Protein AF-A0A378XIK6-F1 (afdb_monomer_lite)

InterPro domains:
  IPR000792 Transcription regulator LuxR, C-terminal [PF00196] (82-136)
  IPR000792 Transcription regulator LuxR, C-terminal [PR00038] (83-97)
  IPR000792 Transcription regulator LuxR, C-terminal [PR00038] (97-113)
  IPR000792 Transcription regulator LuxR, C-terminal [PR00038] (113-125)
  IPR000792 Transcription regulator LuxR, C-terminal [PS00622] (97-124)
  IPR000792 Transcription regulator LuxR, C-terminal [PS50043] (76-141)
  IPR000792 Transcription regulator LuxR, C-terminal [SM00421] (80-137)
  IPR000792 Transcription regulator LuxR, C-terminal [cd06170] (83-136)
  IPR001789 Signal transduction response regulator, receiver domain [PF00072] (1-56)
  IPR001789 Signal transduction response regulator, receiver domain [PS50110] (1-60)
  IPR011006 CheY-like superfamily [SSF52172] (1-92)
  IPR016032 Signal transduction response regulator, C-terminal effector [SSF46894] (70-140)
  IPR036388 Winged helix-like DNA-binding domain superfamily [G3DSA:1.10.10.10] (71-141)

Structure (mmCIF, N/CA/C/O backbone):
data_AF-A0A378XIK6-F1
#
_entry.id   AF-A0A378XIK6-F1
#
loop_
_atom_site.group_PDB
_atom_site.id
_atom_site.type_symbol
_atom_site.label_atom_id
_atom_site.label_alt_id
_atom_site.label_comp_id
_atom_site.label_asym_id
_atom_site.label_entity_id
_atom_site.label_seq_id
_atom_site.pdbx_PDB_ins_code
_atom_site.Cartn_x
_atom_site.Cartn_y
_atom_site.Cartn_z
_atom_site.occupancy
_atom_site.B_iso_or_equiv
_atom_site.auth_seq_id
_atom_site.auth_comp_id
_atom_site.auth_asym_id
_atom_site.auth_atom_id
_atom_site.pdbx_PDB_model_num
ATOM 1 N N . MET A 1 1 ? 30.128 -7.871 -15.213 1.00 70.44 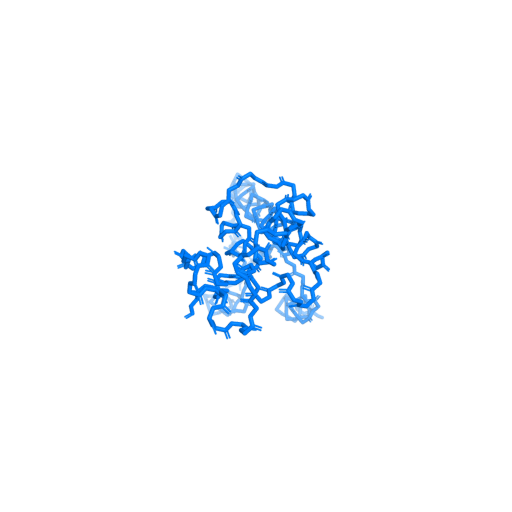1 MET A N 1
ATOM 2 C CA . MET A 1 1 ? 28.712 -7.726 -14.840 1.00 70.44 1 MET A CA 1
ATOM 3 C C . MET A 1 1 ? 27.956 -7.224 -16.056 1.00 70.44 1 MET A C 1
ATOM 5 O O . MET A 1 1 ? 28.301 -6.157 -16.550 1.00 70.44 1 MET A O 1
ATOM 9 N N . SER A 1 2 ? 27.013 -8.003 -16.576 1.00 88.44 2 SER A N 1
ATOM 10 C CA . SER A 1 2 ? 26.114 -7.586 -17.661 1.00 88.44 2 SER A CA 1
ATOM 11 C C . SER A 1 2 ? 24.960 -6.724 -17.125 1.00 88.44 2 SER A C 1
ATOM 13 O O . SER A 1 2 ? 24.712 -6.692 -15.919 1.00 88.44 2 SER A O 1
ATOM 15 N N . GLY A 1 3 ? 24.223 -6.034 -18.006 1.00 88.62 3 GLY A N 1
ATOM 16 C CA . GLY A 1 3 ? 23.035 -5.268 -17.594 1.00 88.62 3 GLY A CA 1
ATOM 17 C C . GLY A 1 3 ? 21.954 -6.146 -16.947 1.00 88.62 3 GLY A C 1
ATOM 18 O O . GLY A 1 3 ? 21.320 -5.731 -15.983 1.00 88.62 3 GLY A O 1
ATOM 19 N N . MET A 1 4 ? 21.812 -7.388 -17.416 1.00 89.56 4 MET A N 1
ATOM 20 C CA . MET A 1 4 ? 20.876 -8.374 -16.865 1.00 89.56 4 MET A CA 1
ATOM 21 C C . MET A 1 4 ? 21.277 -8.828 -15.456 1.00 89.56 4 MET A C 1
ATOM 23 O O . MET A 1 4 ? 20.438 -8.901 -14.563 1.00 89.56 4 MET A O 1
ATOM 27 N N . GLU A 1 5 ? 22.569 -9.086 -15.232 1.00 92.19 5 GLU A N 1
ATOM 28 C CA . GLU A 1 5 ? 23.092 -9.420 -13.900 1.00 92.19 5 GLU A CA 1
ATOM 29 C C . GLU A 1 5 ? 22.925 -8.257 -12.918 1.00 92.19 5 GLU A C 1
ATOM 31 O O . GLU A 1 5 ? 22.645 -8.479 -11.740 1.00 92.19 5 GLU A O 1
ATOM 36 N N . LEU A 1 6 ? 23.083 -7.016 -13.393 1.00 92.94 6 LEU A N 1
ATOM 37 C CA . LEU A 1 6 ? 22.816 -5.833 -12.584 1.00 92.94 6 LEU A CA 1
ATOM 38 C C . LEU A 1 6 ? 21.331 -5.758 -12.213 1.00 92.94 6 LEU A C 1
ATOM 40 O O . LEU A 1 6 ? 21.029 -5.638 -11.033 1.00 92.94 6 LEU A O 1
ATOM 44 N N . GLN A 1 7 ? 20.415 -5.885 -13.178 1.00 93.56 7 GLN A N 1
ATOM 45 C CA . GLN A 1 7 ? 18.971 -5.864 -12.917 1.00 93.56 7 GLN A CA 1
ATOM 46 C C . GLN A 1 7 ? 18.557 -6.902 -11.868 1.00 93.56 7 GLN A C 1
ATOM 48 O O . GLN A 1 7 ? 17.840 -6.557 -10.935 1.00 93.56 7 GLN A O 1
ATOM 53 N N . LEU A 1 8 ? 19.040 -8.144 -11.974 1.00 93.56 8 LEU A N 1
ATOM 54 C CA . LEU A 1 8 ? 18.748 -9.183 -10.981 1.00 93.56 8 LEU A CA 1
ATOM 55 C C . LEU A 1 8 ? 19.195 -8.768 -9.575 1.00 93.56 8 LEU A C 1
ATOM 57 O O . LEU A 1 8 ? 18.409 -8.855 -8.636 1.00 93.56 8 LEU A O 1
ATOM 61 N N . LYS A 1 9 ? 20.410 -8.227 -9.438 1.00 94.56 9 LYS A N 1
ATOM 62 C CA . LYS A 1 9 ? 20.907 -7.723 -8.149 1.00 94.56 9 LYS A CA 1
ATOM 63 C C . LYS A 1 9 ? 20.099 -6.537 -7.626 1.00 94.56 9 LYS A C 1
ATOM 65 O O . LYS A 1 9 ? 19.853 -6.454 -6.430 1.00 94.56 9 LYS A O 1
ATOM 70 N N . LEU A 1 10 ? 19.687 -5.611 -8.494 1.00 93.75 10 LEU A N 1
ATOM 71 C CA . LEU A 1 10 ? 18.844 -4.479 -8.094 1.00 93.75 10 LEU A CA 1
ATOM 72 C C . LEU A 1 10 ? 17.478 -4.974 -7.591 1.00 93.75 10 LEU A C 1
ATOM 74 O O . LEU A 1 10 ? 17.009 -4.518 -6.550 1.00 93.75 10 LEU A O 1
ATOM 78 N N . ASN A 1 11 ? 16.886 -5.954 -8.273 1.00 91.44 11 ASN A N 1
ATOM 79 C CA . ASN A 1 11 ? 15.629 -6.571 -7.860 1.00 91.44 11 ASN A CA 1
ATOM 80 C C . ASN A 1 11 ? 15.757 -7.290 -6.508 1.00 91.44 11 ASN A C 1
ATOM 82 O O . ASN A 1 11 ? 14.893 -7.124 -5.651 1.00 91.44 11 ASN A O 1
ATOM 86 N N . GLU A 1 12 ? 16.837 -8.048 -6.290 1.00 93.19 12 GLU A N 1
ATOM 87 C CA . GLU A 1 12 ? 17.128 -8.708 -5.005 1.00 93.19 12 GLU A CA 1
ATOM 88 C C . GLU A 1 12 ? 17.268 -7.705 -3.852 1.00 93.19 12 GLU A C 1
ATOM 90 O O . GLU A 1 12 ? 16.849 -7.980 -2.730 1.00 93.19 12 GLU A O 1
ATOM 95 N N . LEU A 1 13 ? 17.812 -6.518 -4.133 1.00 93.81 13 LEU A N 1
ATOM 96 C CA . LEU A 1 13 ? 17.921 -5.418 -3.172 1.00 93.81 13 LEU A CA 1
ATOM 97 C C . LEU A 1 13 ? 16.601 -4.652 -2.969 1.00 93.81 13 LEU A C 1
ATOM 99 O O . LEU A 1 13 ? 16.566 -3.705 -2.183 1.00 93.81 13 LEU A O 1
ATOM 103 N N . GLY A 1 14 ? 15.525 -5.025 -3.669 1.00 89.50 14 GLY A N 1
ATOM 104 C CA . GLY A 1 14 ? 14.236 -4.340 -3.596 1.00 89.50 14 GLY A CA 1
ATOM 105 C C . GLY A 1 14 ? 14.265 -2.929 -4.188 1.00 89.50 14 GLY A C 1
ATOM 106 O O . GLY A 1 14 ? 13.485 -2.070 -3.775 1.00 89.50 14 GLY A O 1
ATOM 107 N N . TRP A 1 15 ? 15.173 -2.653 -5.130 1.00 90.81 15 TRP A N 1
ATOM 108 C CA . TRP A 1 15 ? 15.239 -1.345 -5.773 1.00 90.81 15 TRP A CA 1
ATOM 109 C C . TRP A 1 15 ? 14.000 -1.115 -6.642 1.00 90.81 15 TRP A C 1
ATOM 111 O O . TRP A 1 15 ? 13.677 -1.907 -7.519 1.00 90.81 15 TRP A O 1
ATOM 121 N N . LEU A 1 16 ? 13.324 0.011 -6.418 1.00 86.75 16 LEU A N 1
ATOM 122 C CA . LEU A 1 16 ? 12.070 0.354 -7.101 1.00 86.75 16 LEU A CA 1
ATOM 123 C C . LEU A 1 16 ? 12.267 1.271 -8.314 1.00 86.75 16 LEU A C 1
ATOM 125 O O . LEU A 1 16 ? 11.297 1.680 -8.951 1.00 86.75 16 LEU A O 1
ATOM 129 N N . THR A 1 17 ? 13.513 1.649 -8.604 1.00 90.69 17 THR A N 1
ATOM 130 C CA . THR A 1 17 ? 13.831 2.550 -9.710 1.00 90.69 17 THR A CA 1
ATOM 131 C C . THR A 1 17 ? 13.649 1.814 -11.039 1.00 90.69 17 THR A C 1
ATOM 133 O O . THR A 1 17 ? 14.288 0.783 -11.240 1.00 90.69 17 THR A O 1
ATOM 136 N N . PRO A 1 18 ? 12.837 2.340 -11.970 1.00 94.56 18 PRO A N 1
ATOM 137 C CA . PRO A 1 18 ? 12.637 1.739 -13.285 1.00 94.56 18 PRO A CA 1
ATOM 138 C C . PRO A 1 18 ? 13.941 1.621 -14.076 1.00 94.56 18 PRO A C 1
ATOM 140 O O . PRO A 1 18 ? 14.729 2.566 -14.136 1.00 94.56 18 PRO A O 1
ATOM 143 N N . ILE A 1 19 ? 14.150 0.469 -14.714 1.00 94.94 19 ILE A N 1
ATOM 144 C CA . ILE A 1 19 ? 15.356 0.178 -15.498 1.00 94.94 19 ILE A CA 1
ATOM 145 C C . ILE A 1 19 ? 14.999 0.189 -16.984 1.00 94.94 19 ILE A C 1
ATOM 147 O O . ILE A 1 19 ? 14.133 -0.569 -17.415 1.00 94.94 19 ILE A O 1
ATOM 151 N N . ILE A 1 20 ? 15.688 1.023 -17.768 1.00 94.44 20 ILE A N 1
ATOM 152 C CA . ILE A 1 20 ? 15.572 1.058 -19.231 1.00 94.44 20 ILE A CA 1
ATOM 153 C C . ILE A 1 20 ? 16.871 0.528 -19.837 1.00 94.44 20 ILE A C 1
ATOM 155 O O . ILE A 1 20 ? 17.951 1.064 -19.580 1.00 94.44 20 ILE A O 1
ATOM 159 N N . PHE A 1 21 ? 16.776 -0.512 -20.658 1.00 93.12 21 PHE A N 1
ATOM 160 C CA . PHE A 1 21 ? 17.927 -1.070 -21.364 1.00 93.12 21 PHE A CA 1
ATOM 161 C C . PHE A 1 21 ? 18.203 -0.313 -22.657 1.00 93.12 21 PHE A C 1
ATOM 163 O O . PHE A 1 21 ? 17.290 -0.060 -23.437 1.00 93.12 21 PHE A O 1
ATOM 170 N N . LEU A 1 22 ? 19.478 -0.016 -22.920 1.00 90.94 22 LEU A N 1
ATOM 171 C CA . LEU A 1 22 ? 19.944 0.541 -24.190 1.00 90.94 22 LEU A CA 1
ATOM 172 C C . LEU A 1 22 ? 20.906 -0.445 -24.850 1.00 90.94 22 LEU A C 1
ATOM 174 O O . LEU A 1 22 ? 21.922 -0.799 -24.252 1.00 90.94 22 LEU A O 1
ATOM 178 N N . THR A 1 23 ? 20.653 -0.844 -26.094 1.00 83.88 23 THR A N 1
ATOM 179 C CA . THR A 1 23 ? 21.507 -1.830 -26.781 1.00 83.88 23 THR A CA 1
ATOM 180 C C . THR A 1 23 ? 21.819 -1.449 -28.219 1.00 83.88 23 THR A C 1
ATOM 182 O O . THR A 1 23 ? 20.971 -0.911 -28.914 1.00 83.88 23 THR A O 1
ATOM 185 N N . GLY A 1 24 ? 23.046 -1.715 -28.676 1.00 76.19 24 GLY A N 1
ATOM 186 C CA . GLY A 1 24 ? 23.443 -1.538 -30.080 1.00 76.19 24 GLY A CA 1
ATOM 187 C C . GLY A 1 24 ? 23.288 -2.782 -30.954 1.00 76.19 24 GLY A C 1
ATOM 188 O O . GLY A 1 24 ? 23.252 -2.653 -32.168 1.00 76.19 24 GLY A O 1
ATOM 189 N N . HIS A 1 25 ? 23.191 -3.961 -30.341 1.00 69.38 25 HIS A N 1
ATOM 190 C CA . HIS A 1 25 ? 23.090 -5.264 -31.011 1.00 69.38 25 HIS A CA 1
ATOM 191 C C . HIS A 1 25 ? 22.115 -6.165 -30.240 1.00 69.38 25 HIS A C 1
ATOM 193 O O . HIS A 1 25 ? 22.407 -7.323 -29.964 1.00 69.38 25 HIS A O 1
ATOM 199 N N . GLY A 1 26 ? 20.998 -5.602 -29.775 1.00 63.41 26 GLY A N 1
ATOM 200 C CA . GLY A 1 26 ? 20.008 -6.373 -29.032 1.00 63.41 26 GLY A CA 1
ATOM 201 C C . GLY A 1 26 ? 19.234 -7.269 -29.969 1.00 63.41 26 GLY A C 1
ATOM 202 O O . GLY A 1 26 ? 18.572 -6.763 -30.874 1.00 63.41 26 GLY A O 1
ATOM 203 N N . ASP A 1 27 ? 19.292 -8.571 -29.732 1.00 74.94 27 ASP A N 1
ATOM 204 C CA . ASP A 1 27 ? 18.277 -9.462 -30.255 1.00 74.94 27 ASP A CA 1
ATOM 205 C C . ASP A 1 27 ? 16.971 -9.285 -29.464 1.00 74.94 27 ASP A C 1
ATOM 207 O O . ASP A 1 27 ? 16.918 -8.768 -28.342 1.00 74.94 27 ASP A O 1
ATOM 211 N N . ILE A 1 28 ? 15.872 -9.676 -30.100 1.00 78.94 28 ILE A N 1
ATOM 212 C CA . ILE A 1 28 ? 14.534 -9.602 -29.508 1.00 78.94 28 ILE A CA 1
ATOM 213 C C . ILE A 1 28 ? 14.466 -10.476 -28.243 1.00 78.94 28 ILE A C 1
ATOM 215 O O . ILE A 1 28 ? 13.744 -10.145 -27.305 1.00 78.94 28 ILE A O 1
ATOM 219 N N . GLU A 1 29 ? 15.245 -11.558 -28.185 1.00 86.56 29 GLU A N 1
ATOM 220 C CA . GLU A 1 29 ? 15.282 -12.480 -27.048 1.00 86.56 29 GLU A CA 1
ATOM 221 C C . GLU A 1 29 ? 15.774 -11.800 -25.767 1.00 86.56 29 GLU A C 1
ATOM 223 O O . GLU A 1 29 ? 15.109 -11.898 -24.732 1.00 86.56 29 GLU A O 1
ATOM 228 N N . MET A 1 30 ? 16.866 -11.033 -25.836 1.00 85.69 30 MET A N 1
ATOM 229 C CA . MET A 1 30 ? 17.376 -10.262 -24.703 1.00 85.69 30 MET A CA 1
ATOM 230 C C . MET A 1 30 ? 16.378 -9.198 -24.244 1.00 85.69 30 MET A C 1
ATOM 232 O O . MET A 1 30 ? 16.198 -9.008 -23.041 1.00 85.69 30 MET A O 1
ATOM 236 N N . ALA A 1 31 ? 15.694 -8.532 -25.180 1.00 86.69 31 ALA A N 1
ATOM 237 C CA . ALA A 1 31 ? 14.652 -7.561 -24.848 1.00 86.69 31 ALA A CA 1
ATOM 238 C C . ALA A 1 31 ? 13.508 -8.220 -24.071 1.00 86.69 31 ALA A C 1
ATOM 240 O O . ALA A 1 31 ? 13.130 -7.763 -22.992 1.00 86.69 31 ALA A O 1
ATOM 241 N N . VAL A 1 32 ? 13.000 -9.345 -24.579 1.00 89.19 32 VAL A N 1
ATOM 242 C CA . VAL A 1 32 ? 11.944 -10.121 -23.919 1.00 89.19 32 VAL A CA 1
ATOM 243 C C . VAL A 1 32 ? 12.400 -10.596 -22.540 1.00 89.19 32 VAL A C 1
ATOM 245 O O . VAL A 1 32 ? 11.622 -10.539 -21.586 1.00 89.19 32 VAL A O 1
ATOM 248 N N . GLN A 1 33 ? 13.648 -11.045 -22.404 1.00 90.69 33 GLN A N 1
ATOM 249 C CA . GLN A 1 33 ? 14.190 -11.493 -21.125 1.00 90.69 33 GLN A CA 1
ATOM 250 C C . GLN A 1 33 ? 14.307 -10.346 -20.112 1.00 90.69 33 GLN A C 1
ATOM 252 O O . GLN A 1 33 ? 13.890 -10.519 -18.967 1.00 90.69 33 GLN A O 1
ATOM 257 N N . ALA A 1 34 ? 14.810 -9.176 -20.519 1.00 90.94 34 ALA A N 1
ATOM 258 C CA . ALA A 1 34 ? 14.886 -7.984 -19.671 1.00 90.94 34 ALA A CA 1
ATOM 259 C C . ALA A 1 34 ? 13.502 -7.594 -19.136 1.00 90.94 34 ALA A C 1
ATOM 261 O O . ALA A 1 34 ? 13.325 -7.421 -17.926 1.00 90.94 34 ALA A O 1
ATOM 262 N N . MET A 1 35 ? 12.499 -7.550 -20.019 1.00 92.50 35 MET A N 1
ATOM 263 C CA . MET A 1 35 ? 11.116 -7.235 -19.648 1.00 92.50 35 MET A CA 1
ATOM 264 C C . MET A 1 35 ? 10.526 -8.278 -18.690 1.00 92.50 35 MET A C 1
ATOM 266 O O . MET A 1 35 ? 9.928 -7.912 -17.682 1.00 92.50 35 MET A O 1
ATOM 270 N N . LYS A 1 36 ? 10.743 -9.581 -18.935 1.00 92.12 36 LYS A N 1
ATOM 271 C CA . LYS A 1 36 ? 10.292 -10.660 -18.030 1.00 92.12 36 LYS A CA 1
ATOM 272 C C . LYS A 1 36 ? 10.899 -10.561 -16.632 1.00 92.12 36 LYS A C 1
ATOM 274 O O . LYS A 1 36 ? 10.253 -10.949 -15.666 1.00 92.12 36 LYS A O 1
ATOM 279 N N . LEU A 1 37 ? 12.123 -10.051 -16.526 1.00 91.44 37 LEU A N 1
ATOM 280 C CA . LEU A 1 37 ? 12.796 -9.823 -15.249 1.00 91.44 37 LEU A CA 1
ATOM 281 C C . LEU A 1 37 ? 12.415 -8.480 -14.601 1.00 91.44 37 LEU A C 1
ATOM 283 O O . LEU A 1 37 ? 13.004 -8.109 -13.587 1.00 91.44 37 LEU A O 1
ATOM 287 N N . GLY A 1 38 ? 11.463 -7.729 -15.163 1.00 91.19 38 GLY A N 1
ATOM 288 C CA . GLY A 1 38 ? 10.959 -6.482 -14.582 1.00 91.19 38 GLY A CA 1
ATOM 289 C C . GLY A 1 38 ? 11.648 -5.207 -15.071 1.00 91.19 38 GLY A C 1
ATOM 290 O O . GLY A 1 38 ? 11.586 -4.189 -14.384 1.00 91.19 38 GLY A O 1
ATOM 291 N N . ALA A 1 39 ? 12.305 -5.230 -16.235 1.00 94.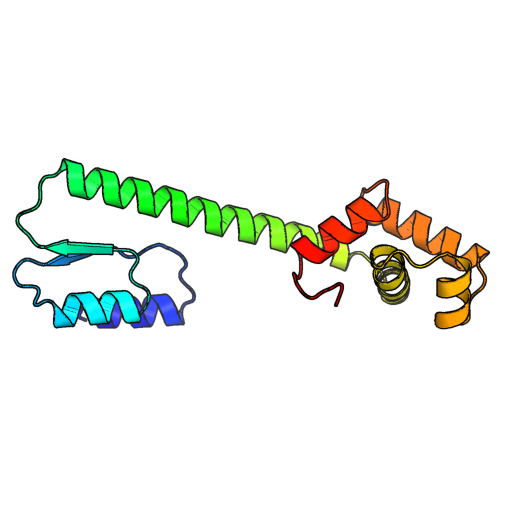19 39 ALA A N 1
ATOM 292 C CA . ALA A 1 39 ? 12.745 -3.990 -16.864 1.00 94.19 39 ALA A CA 1
ATOM 293 C C . ALA A 1 39 ? 11.514 -3.144 -17.214 1.00 94.19 39 ALA A C 1
ATOM 295 O O . ALA A 1 39 ? 10.473 -3.669 -17.609 1.00 94.19 39 ALA A O 1
ATOM 296 N N . TYR A 1 40 ? 11.646 -1.830 -17.067 1.00 95.06 40 TYR A N 1
ATOM 297 C CA . TYR A 1 40 ? 10.591 -0.890 -17.425 1.00 95.06 40 TYR A CA 1
ATOM 298 C C . TYR A 1 40 ? 10.484 -0.728 -18.936 1.00 95.06 40 TYR A C 1
ATOM 300 O O . TYR A 1 40 ? 9.385 -0.703 -19.480 1.00 95.06 40 TYR A O 1
ATOM 308 N N . GLY A 1 41 ? 11.636 -0.636 -19.600 1.00 92.50 41 GLY A N 1
ATOM 309 C CA . GLY A 1 41 ? 11.703 -0.383 -21.029 1.00 92.50 41 GLY A CA 1
ATOM 310 C C . GLY A 1 41 ? 12.981 -0.910 -21.661 1.00 92.50 41 GLY A C 1
ATOM 311 O O . GLY A 1 41 ? 13.958 -1.269 -20.994 1.00 92.50 41 GLY A O 1
ATOM 312 N N . PHE A 1 42 ? 12.974 -0.939 -22.986 1.00 92.19 42 PHE A N 1
ATOM 313 C CA . PHE A 1 42 ? 14.085 -1.404 -23.799 1.00 92.19 42 PHE A CA 1
ATOM 314 C C . PHE A 1 42 ? 14.152 -0.585 -25.086 1.00 92.19 42 PHE A C 1
ATOM 316 O O . PHE A 1 42 ? 13.150 -0.436 -25.781 1.00 92.19 42 PHE A O 1
ATOM 323 N N . LEU A 1 43 ? 15.338 -0.082 -25.423 1.00 91.50 43 LEU A N 1
ATOM 324 C CA . LEU A 1 43 ? 15.554 0.777 -26.579 1.00 91.50 43 LEU A CA 1
ATOM 325 C C . LEU A 1 43 ? 16.783 0.322 -27.380 1.00 91.50 43 LEU A C 1
ATOM 327 O O . LEU A 1 43 ? 17.919 0.302 -26.891 1.00 91.50 43 LEU A O 1
ATOM 331 N N . SER A 1 44 ? 16.557 -0.033 -28.644 1.00 90.00 44 SER A N 1
ATOM 332 C CA . SER A 1 44 ? 17.611 -0.400 -29.592 1.00 90.00 44 SER A CA 1
ATOM 333 C C . SER A 1 44 ? 18.215 0.838 -30.252 1.00 90.00 44 SER A C 1
ATOM 335 O O . SER A 1 44 ? 17.493 1.721 -30.712 1.00 90.00 44 SER A O 1
ATOM 337 N N . LYS A 1 45 ? 19.542 0.891 -30.352 1.00 87.00 45 LYS A N 1
ATOM 338 C CA . LYS A 1 45 ? 20.270 1.897 -31.125 1.00 87.00 45 LYS A CA 1
ATOM 339 C C . LYS A 1 45 ? 20.265 1.515 -32.617 1.00 87.00 45 LYS A C 1
ATOM 341 O O . LYS A 1 45 ? 20.367 0.330 -32.925 1.00 87.00 45 LYS A O 1
ATOM 346 N N . PRO A 1 46 ? 20.237 2.501 -33.530 1.00 90.88 46 PRO A N 1
ATOM 347 C CA . PRO A 1 46 ? 20.114 3.928 -33.243 1.00 90.88 46 PRO A CA 1
ATOM 348 C C . PRO A 1 46 ? 18.676 4.304 -32.848 1.00 90.88 46 PRO A C 1
ATOM 350 O O . PRO A 1 46 ? 17.714 3.844 -33.455 1.00 90.88 46 PRO A O 1
ATOM 353 N N . PHE A 1 47 ? 18.541 5.179 -31.853 1.00 88.50 47 PHE A N 1
ATOM 354 C CA . PHE A 1 47 ? 17.273 5.792 -31.455 1.00 88.50 47 PHE A CA 1
ATOM 355 C C . PHE A 1 47 ? 17.389 7.314 -31.543 1.00 88.50 47 PHE A C 1
ATOM 357 O O . PHE A 1 47 ? 18.491 7.860 -31.523 1.00 88.50 47 PHE A O 1
ATOM 364 N N . LYS A 1 48 ? 16.253 8.006 -31.654 1.00 94.12 48 LYS A N 1
ATOM 365 C CA . LYS A 1 48 ? 16.215 9.473 -31.588 1.00 94.12 48 LYS A CA 1
ATOM 366 C C . LYS A 1 48 ? 16.287 9.915 -30.128 1.00 94.12 48 LYS A C 1
ATOM 368 O O . LYS A 1 48 ? 15.606 9.322 -29.295 1.00 94.12 48 LYS A O 1
ATOM 373 N N . ASP A 1 49 ? 17.009 10.994 -29.841 1.00 93.75 49 ASP A N 1
ATOM 374 C CA . ASP A 1 49 ? 17.150 11.531 -28.478 1.00 93.75 49 ASP A CA 1
ATOM 375 C C . ASP A 1 49 ? 15.796 11.787 -27.805 1.00 93.75 49 ASP A C 1
ATOM 377 O O . ASP A 1 49 ? 15.603 11.425 -26.648 1.00 93.75 49 ASP A O 1
ATOM 381 N N . GLN A 1 50 ? 14.821 12.312 -28.555 1.00 96.31 50 GLN A N 1
ATOM 382 C CA . GLN A 1 50 ? 13.472 12.552 -28.039 1.00 96.31 50 GLN A CA 1
ATOM 383 C C . GLN A 1 50 ? 12.790 11.270 -27.535 1.00 96.31 50 GLN A C 1
ATOM 385 O O . GLN A 1 50 ? 12.125 11.307 -26.510 1.00 96.31 50 GLN A O 1
ATOM 390 N N . VAL A 1 51 ? 13.007 10.127 -28.198 1.00 95.00 51 VAL A N 1
ATOM 391 C CA . VAL A 1 51 ? 12.416 8.842 -27.779 1.00 95.00 51 VAL A CA 1
ATOM 392 C C . VAL A 1 51 ? 12.981 8.408 -26.429 1.00 95.00 51 VAL A C 1
ATOM 394 O O . VAL A 1 51 ? 12.231 7.976 -25.561 1.00 95.00 51 VAL A O 1
ATOM 397 N N . LEU A 1 52 ? 14.292 8.567 -26.220 1.00 94.81 52 LEU A N 1
ATOM 398 C CA . LEU A 1 52 ? 14.908 8.287 -24.924 1.00 94.81 52 LEU A CA 1
ATOM 399 C C . LEU A 1 52 ? 14.377 9.232 -23.837 1.00 94.81 52 LEU A C 1
ATOM 401 O O . LEU A 1 52 ? 14.081 8.783 -22.732 1.00 94.81 52 LEU A O 1
ATOM 405 N N . LEU A 1 53 ? 14.261 10.528 -24.138 1.00 96.69 53 LEU A N 1
ATOM 406 C CA . LEU A 1 53 ? 13.752 11.517 -23.185 1.00 96.69 53 LEU A CA 1
ATOM 407 C C . LEU A 1 53 ? 12.305 11.222 -22.774 1.00 96.69 53 LEU A C 1
ATOM 409 O O . LEU A 1 53 ? 11.991 11.281 -21.584 1.00 96.69 53 LEU A O 1
ATOM 413 N N . ASP A 1 54 ? 11.447 10.866 -23.729 1.00 96.25 54 ASP A N 1
ATOM 414 C CA . ASP A 1 54 ? 10.047 10.526 -23.469 1.00 96.25 54 ASP A CA 1
ATOM 415 C C . ASP A 1 54 ? 9.931 9.268 -22.594 1.00 96.25 54 ASP A C 1
ATOM 417 O O . ASP A 1 54 ? 9.169 9.262 -21.621 1.00 96.25 54 ASP A O 1
ATOM 421 N N . GLU A 1 55 ? 10.739 8.243 -22.883 1.00 95.94 55 GLU A N 1
ATOM 422 C CA . GLU A 1 55 ? 10.781 6.988 -22.127 1.00 95.94 55 GLU A CA 1
ATOM 423 C C . GLU A 1 55 ? 11.268 7.211 -20.687 1.00 95.94 55 GLU A C 1
ATOM 425 O O . GLU A 1 55 ? 10.644 6.757 -19.727 1.00 95.94 55 GLU A O 1
ATOM 430 N N . VAL A 1 56 ? 12.344 7.986 -20.508 1.00 96.38 56 VAL A N 1
ATOM 431 C CA . VAL A 1 56 ? 12.860 8.350 -19.179 1.00 96.38 56 VAL A CA 1
ATOM 432 C C . VAL A 1 56 ? 11.839 9.184 -18.404 1.00 96.38 56 VAL A C 1
ATOM 434 O O . VAL A 1 56 ? 11.651 8.969 -17.207 1.00 96.38 56 VAL A O 1
ATOM 437 N N . ALA A 1 57 ? 11.140 10.113 -19.061 1.00 97.06 57 ALA A N 1
ATOM 438 C CA . ALA A 1 57 ? 10.101 10.906 -18.414 1.00 97.06 57 ALA A CA 1
ATOM 439 C C . ALA A 1 57 ? 8.907 10.038 -17.977 1.00 97.06 57 ALA A C 1
ATOM 441 O O . ALA A 1 57 ? 8.345 10.260 -16.901 1.00 97.06 57 ALA A O 1
ATOM 442 N N . ALA A 1 58 ? 8.521 9.045 -18.782 1.00 96.69 58 ALA A N 1
ATOM 443 C CA . ALA A 1 58 ? 7.485 8.078 -18.426 1.00 96.69 58 ALA A CA 1
ATOM 444 C C . ALA A 1 58 ? 7.912 7.199 -17.239 1.00 96.69 58 ALA A C 1
ATOM 446 O O . ALA A 1 58 ? 7.168 7.101 -16.258 1.00 96.69 58 ALA A O 1
ATOM 447 N N . ALA A 1 59 ? 9.138 6.670 -17.272 1.00 96.25 59 ALA A N 1
ATOM 448 C CA . ALA A 1 59 ? 9.745 5.923 -16.174 1.00 96.25 59 ALA A CA 1
ATOM 449 C C . ALA A 1 59 ? 9.784 6.737 -14.875 1.00 96.25 59 ALA A C 1
ATOM 451 O O . ALA A 1 59 ? 9.372 6.253 -13.823 1.00 96.25 59 ALA A O 1
ATOM 452 N N . ALA A 1 60 ? 10.216 7.996 -14.934 1.00 95.50 60 ALA A N 1
ATOM 453 C CA . ALA A 1 60 ? 10.278 8.864 -13.762 1.00 95.50 60 ALA A CA 1
ATOM 454 C C . ALA A 1 60 ? 8.890 9.102 -13.141 1.00 95.50 60 ALA A C 1
ATOM 456 O O . ALA A 1 60 ? 8.740 9.021 -11.921 1.00 95.50 60 ALA A O 1
ATOM 457 N N . ARG A 1 61 ? 7.856 9.339 -13.965 1.00 96.06 61 ARG A N 1
ATOM 458 C CA . ARG A 1 61 ? 6.469 9.467 -13.479 1.00 96.06 61 ARG A CA 1
ATOM 459 C C . ARG A 1 61 ? 5.986 8.185 -12.805 1.00 96.06 61 ARG A C 1
ATOM 461 O O . ARG A 1 61 ? 5.385 8.254 -11.737 1.00 96.06 61 ARG A O 1
ATOM 468 N N . PHE A 1 62 ? 6.280 7.032 -13.398 1.00 94.44 62 PHE A N 1
ATOM 469 C CA . PHE A 1 62 ? 5.935 5.732 -12.828 1.00 94.44 62 PHE A CA 1
ATOM 470 C C . PHE A 1 62 ? 6.636 5.490 -11.480 1.00 94.44 62 PHE A C 1
ATOM 472 O O . PHE A 1 62 ? 5.986 5.123 -10.501 1.00 94.44 62 PHE A O 1
ATOM 479 N N . ALA A 1 63 ? 7.936 5.788 -11.388 1.00 93.31 63 ALA A N 1
ATOM 480 C CA . ALA A 1 63 ? 8.697 5.701 -10.141 1.00 93.31 63 ALA A CA 1
ATOM 481 C C . ALA A 1 63 ? 8.095 6.587 -9.040 1.00 93.31 63 ALA A C 1
ATOM 483 O O . ALA A 1 63 ? 7.959 6.160 -7.892 1.00 93.31 63 ALA A O 1
ATOM 484 N N . GLN A 1 64 ? 7.701 7.814 -9.397 1.00 94.06 64 GLN A N 1
ATOM 485 C CA . GLN A 1 64 ? 7.077 8.742 -8.462 1.00 94.06 64 GLN A CA 1
ATOM 486 C C . GLN A 1 64 ? 5.735 8.207 -7.951 1.00 94.06 64 GLN A C 1
ATOM 488 O O . GLN A 1 64 ? 5.490 8.243 -6.750 1.00 94.06 64 GLN A O 1
ATOM 493 N N . GLN A 1 65 ? 4.901 7.635 -8.824 1.00 93.62 65 GLN A N 1
ATOM 494 C CA . GLN A 1 65 ? 3.629 7.026 -8.422 1.00 93.62 65 GLN A CA 1
ATOM 495 C C . GLN A 1 65 ? 3.820 5.853 -7.453 1.00 93.62 65 GLN A C 1
ATOM 497 O O . GLN A 1 65 ? 3.099 5.760 -6.458 1.00 93.62 65 GLN A O 1
ATOM 502 N N . ILE A 1 66 ? 4.799 4.976 -7.704 1.00 92.12 66 ILE A N 1
ATOM 503 C CA . ILE A 1 66 ? 5.135 3.881 -6.781 1.00 92.12 66 ILE A CA 1
ATOM 504 C C . ILE A 1 66 ? 5.541 4.446 -5.421 1.00 92.12 66 ILE A C 1
ATOM 506 O O . ILE A 1 66 ? 5.016 4.020 -4.391 1.00 92.12 66 ILE A O 1
ATOM 510 N N . LYS A 1 67 ? 6.453 5.423 -5.413 1.00 92.00 67 LYS A N 1
ATOM 511 C CA . LYS A 1 67 ? 6.935 6.054 -4.184 1.00 92.00 67 LYS A CA 1
ATOM 512 C C . LYS A 1 67 ? 5.795 6.699 -3.397 1.00 92.00 67 LYS A C 1
ATOM 514 O O . LYS A 1 67 ? 5.688 6.461 -2.196 1.00 92.00 67 LYS A O 1
ATOM 519 N N . ASP A 1 68 ? 4.926 7.453 -4.062 1.00 92.94 68 ASP A N 1
ATOM 520 C CA . ASP A 1 68 ? 3.777 8.106 -3.433 1.00 92.94 68 ASP A CA 1
ATOM 521 C C . ASP A 1 68 ? 2.815 7.079 -2.826 1.00 92.94 68 ASP A C 1
ATOM 523 O O . ASP A 1 68 ? 2.314 7.275 -1.718 1.00 92.94 68 ASP A O 1
ATOM 527 N N . ASN A 1 69 ? 2.569 5.964 -3.519 1.00 91.94 69 ASN A N 1
ATOM 528 C CA . ASN A 1 69 ? 1.720 4.886 -3.016 1.00 91.94 69 ASN A CA 1
ATOM 529 C C . ASN A 1 69 ? 2.330 4.197 -1.791 1.00 91.94 69 ASN A C 1
ATOM 531 O O . ASN A 1 69 ? 1.616 3.959 -0.819 1.00 91.94 69 ASN A O 1
ATOM 535 N N . LEU A 1 70 ? 3.638 3.935 -1.796 1.00 92.00 70 LEU A N 1
ATOM 536 C CA . LEU A 1 70 ? 4.333 3.360 -0.642 1.00 92.00 70 LEU A CA 1
ATOM 537 C C . LEU A 1 70 ? 4.328 4.302 0.559 1.00 92.00 70 LEU A C 1
ATOM 539 O O . LEU A 1 70 ? 4.013 3.870 1.661 1.00 92.00 70 LEU A O 1
ATOM 543 N N . GLN A 1 71 ? 4.589 5.593 0.349 1.00 93.44 71 GLN A N 1
ATOM 544 C CA . GLN A 1 71 ? 4.512 6.597 1.413 1.00 93.44 71 GLN A CA 1
ATOM 545 C C . GLN A 1 71 ? 3.101 6.687 1.998 1.00 93.44 71 GLN A C 1
ATOM 547 O O . GLN A 1 71 ? 2.921 6.752 3.211 1.00 93.44 71 GLN A O 1
ATOM 552 N N . ARG A 1 72 ? 2.081 6.660 1.137 1.00 92.94 72 ARG A N 1
ATOM 553 C CA . ARG A 1 72 ? 0.670 6.653 1.536 1.00 92.94 72 ARG A CA 1
ATOM 554 C C . ARG A 1 72 ? 0.288 5.410 2.333 1.00 92.94 72 ARG A C 1
ATOM 556 O O . ARG A 1 72 ? -0.471 5.545 3.290 1.00 92.94 72 ARG A O 1
ATOM 563 N N . LYS A 1 73 ? 0.777 4.239 1.923 1.00 94.94 73 LYS A N 1
ATOM 564 C CA . LYS A 1 73 ? 0.577 2.969 2.625 1.00 94.94 73 LYS A CA 1
ATOM 565 C C . LYS A 1 73 ? 1.254 2.998 3.993 1.00 94.94 73 LYS A C 1
ATOM 567 O O . LYS A 1 73 ? 0.586 2.785 4.996 1.00 94.94 73 LYS A O 1
ATOM 572 N N . GLN A 1 74 ? 2.533 3.360 4.037 1.00 95.25 74 GLN A N 1
ATOM 573 C CA . GLN A 1 74 ? 3.305 3.441 5.274 1.00 95.25 74 GLN A CA 1
ATOM 574 C C . GLN A 1 74 ? 2.680 4.429 6.269 1.00 95.25 74 GLN A C 1
ATOM 576 O O . GLN A 1 74 ? 2.513 4.103 7.438 1.00 95.25 74 GLN A O 1
ATOM 581 N N . ALA A 1 75 ? 2.246 5.606 5.808 1.00 95.06 75 ALA A N 1
ATOM 582 C CA . ALA A 1 75 ? 1.552 6.564 6.665 1.00 95.06 75 ALA A CA 1
ATOM 583 C C . ALA A 1 75 ? 0.247 5.988 7.247 1.00 95.06 75 ALA A C 1
ATOM 585 O O . ALA A 1 75 ? -0.082 6.248 8.402 1.00 95.06 75 ALA A O 1
ATOM 586 N N . ALA A 1 76 ? -0.499 5.196 6.468 1.00 95.62 76 ALA A N 1
ATOM 587 C CA . ALA A 1 76 ? -1.703 4.529 6.958 1.00 95.62 76 ALA A CA 1
ATOM 588 C C . ALA A 1 76 ? -1.374 3.450 8.005 1.00 95.62 76 ALA A C 1
ATOM 590 O O . ALA A 1 76 ? -2.016 3.404 9.054 1.00 95.62 76 ALA A O 1
ATOM 591 N N . GLU A 1 77 ? -0.344 2.636 7.760 1.00 95.88 77 GLU A N 1
ATOM 592 C CA . GLU A 1 77 ? 0.154 1.631 8.708 1.00 95.88 77 GLU A CA 1
ATOM 593 C C . GLU A 1 77 ? 0.619 2.274 10.025 1.00 95.88 77 GLU A C 1
ATOM 595 O O . GLU A 1 77 ? 0.240 1.813 11.099 1.00 95.88 77 GLU A O 1
ATOM 600 N N . GLU A 1 78 ? 1.368 3.378 9.963 1.00 96.25 78 GLU A N 1
ATOM 601 C CA . GLU A 1 78 ? 1.842 4.120 11.139 1.00 96.25 78 GLU A CA 1
ATOM 602 C C . GLU A 1 78 ? 0.697 4.699 11.978 1.00 96.25 78 GLU A C 1
ATOM 604 O O . GLU A 1 78 ? 0.784 4.735 13.208 1.00 96.25 78 GLU A O 1
ATOM 609 N N . ILE A 1 79 ? -0.386 5.150 11.339 1.00 95.25 79 ILE A N 1
ATOM 610 C CA . ILE A 1 79 ? -1.580 5.625 12.044 1.00 95.25 79 ILE A CA 1
ATOM 611 C C . ILE A 1 79 ? -2.293 4.452 12.727 1.00 95.25 79 ILE A C 1
ATOM 613 O O . ILE A 1 79 ? -2.610 4.535 13.915 1.00 95.25 79 ILE A O 1
ATOM 617 N N . LEU A 1 80 ? -2.514 3.348 12.007 1.00 95.38 80 LEU A N 1
ATOM 618 C CA . LEU A 1 80 ? -3.190 2.162 12.543 1.00 95.38 80 LEU A CA 1
ATOM 619 C C . LEU A 1 80 ? -2.384 1.484 13.659 1.00 95.38 80 LEU A C 1
ATOM 621 O O . LEU A 1 80 ? -2.973 0.970 14.609 1.00 95.38 80 LEU A O 1
ATOM 625 N N . ALA A 1 81 ? -1.053 1.554 13.613 1.00 95.69 81 ALA A N 1
ATOM 626 C CA . ALA A 1 81 ? -0.166 1.041 14.656 1.00 95.69 81 ALA A CA 1
ATOM 627 C C . ALA A 1 81 ? -0.323 1.757 16.014 1.00 95.69 81 ALA A C 1
ATOM 629 O O . ALA A 1 81 ? 0.126 1.241 17.036 1.00 95.69 81 ALA A O 1
ATOM 630 N N . ARG A 1 82 ? -0.974 2.931 16.058 1.00 96.00 82 ARG A N 1
ATOM 631 C CA . ARG A 1 82 ? -1.287 3.649 17.312 1.00 96.00 82 ARG A CA 1
ATOM 632 C C . ARG A 1 82 ? -2.479 3.052 18.060 1.00 96.00 82 ARG A C 1
ATOM 634 O O . ARG A 1 82 ? -2.704 3.397 19.224 1.00 96.00 82 ARG A O 1
ATOM 641 N N . LEU A 1 83 ? -3.275 2.213 17.399 1.00 96.44 83 LEU A N 1
ATOM 642 C CA . LEU A 1 83 ? -4.424 1.562 18.011 1.00 96.44 83 LEU A CA 1
ATOM 643 C C . LEU A 1 83 ? -3.950 0.451 18.952 1.00 96.44 83 LEU A C 1
ATOM 645 O O . LEU A 1 83 ? -3.069 -0.344 18.635 1.00 96.44 83 LEU A O 1
ATOM 649 N N . SER A 1 84 ? -4.550 0.387 20.136 1.00 96.31 84 SER A N 1
ATOM 650 C CA . SER A 1 84 ? -4.361 -0.746 21.040 1.00 96.31 84 SER A CA 1
ATOM 651 C C . SER A 1 84 ? -4.967 -2.014 20.428 1.00 96.31 84 SER A C 1
ATOM 653 O O . SER A 1 84 ? -5.911 -1.917 19.643 1.00 96.31 84 SER A O 1
ATOM 655 N N . PRO A 1 85 ? -4.538 -3.218 20.849 1.00 95.81 85 PRO A N 1
ATOM 6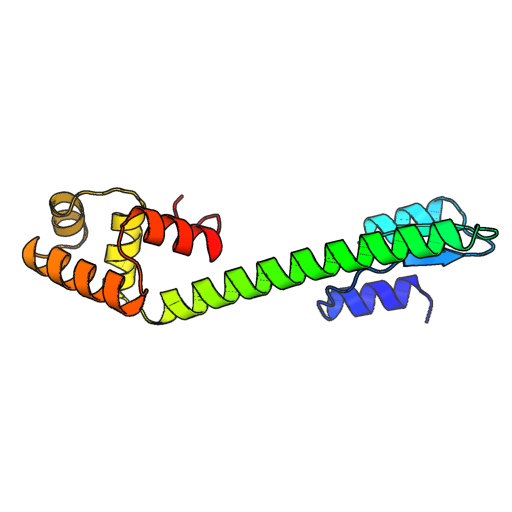56 C CA . PRO A 1 85 ? -5.085 -4.470 20.323 1.00 95.81 85 PRO A CA 1
ATOM 657 C C . PRO A 1 85 ? -6.617 -4.539 20.371 1.00 95.81 85 PRO A C 1
ATOM 659 O O . PRO A 1 85 ? -7.259 -5.062 19.462 1.00 95.81 85 PRO A O 1
ATOM 662 N N . ARG A 1 86 ? -7.220 -3.964 21.420 1.00 95.38 86 ARG A N 1
ATOM 663 C CA . ARG A 1 86 ? -8.673 -3.929 21.572 1.00 95.38 86 ARG A CA 1
ATOM 664 C C . ARG A 1 86 ? -9.346 -2.924 20.640 1.00 95.38 86 ARG A C 1
ATOM 666 O O . ARG A 1 86 ? -10.407 -3.213 20.097 1.00 95.38 86 ARG A O 1
ATOM 673 N N . GLU A 1 87 ? -8.726 -1.768 20.433 1.00 97.00 87 GLU A N 1
ATOM 674 C CA . GLU A 1 87 ? -9.190 -0.787 19.453 1.00 97.00 87 GLU A CA 1
ATOM 675 C C . GLU A 1 87 ? -9.085 -1.334 18.031 1.00 97.00 87 GLU A C 1
ATOM 677 O O . GLU A 1 87 ? -10.020 -1.145 17.269 1.00 97.00 87 GLU A O 1
ATOM 682 N N . THR A 1 88 ? -8.033 -2.084 17.691 1.00 96.38 88 THR A N 1
ATOM 683 C CA . THR A 1 88 ? -7.900 -2.741 16.381 1.00 96.38 88 THR A CA 1
ATOM 684 C C . THR A 1 88 ? -9.035 -3.734 16.127 1.00 96.38 88 THR A C 1
ATOM 686 O O . THR A 1 88 ? -9.633 -3.729 15.055 1.00 96.38 88 THR A O 1
ATOM 689 N N . GLN A 1 89 ? -9.409 -4.541 17.126 1.00 96.38 89 GLN A N 1
ATOM 690 C CA . GLN A 1 89 ? -10.561 -5.448 17.015 1.00 96.38 89 GLN A CA 1
ATOM 691 C C . GLN A 1 89 ? -11.866 -4.687 16.743 1.00 96.38 89 GLN A C 1
ATOM 693 O O . GLN A 1 89 ? -12.626 -5.060 15.852 1.00 96.38 89 GLN A O 1
ATOM 698 N N . VAL A 1 90 ? -12.118 -3.601 17.484 1.00 97.00 90 VAL A N 1
ATOM 699 C CA . VAL A 1 90 ? -13.298 -2.746 17.273 1.00 97.00 90 VAL A CA 1
ATOM 700 C C . VAL A 1 90 ? -13.243 -2.058 15.905 1.00 97.00 90 VAL A C 1
ATOM 702 O O . VAL A 1 90 ? -14.259 -2.006 15.216 1.00 97.00 90 VAL A O 1
ATOM 705 N N . ALA A 1 91 ? -12.076 -1.560 15.496 1.00 96.19 91 ALA A N 1
ATOM 706 C CA . ALA A 1 91 ? -11.853 -0.878 14.227 1.00 96.19 91 ALA A CA 1
ATOM 707 C C . ALA A 1 91 ? -12.159 -1.786 13.030 1.00 96.19 91 ALA A C 1
ATOM 709 O O . ALA A 1 91 ? -12.884 -1.362 12.134 1.00 96.19 91 ALA A O 1
ATOM 710 N N . ASN A 1 92 ? -11.704 -3.043 13.060 1.00 95.56 92 ASN A N 1
ATOM 711 C CA . ASN A 1 92 ? -11.964 -4.023 12.001 1.00 95.56 92 ASN A CA 1
ATOM 712 C C . ASN A 1 92 ? -13.466 -4.251 11.789 1.00 95.56 92 ASN A C 1
ATOM 714 O O . ASN A 1 92 ? -13.961 -4.221 10.663 1.00 95.56 92 ASN A O 1
ATOM 718 N N . LEU A 1 93 ? -14.212 -4.450 12.876 1.00 95.81 93 LEU A N 1
ATOM 719 C CA . LEU A 1 93 ? -15.656 -4.669 12.804 1.00 95.81 93 LEU A CA 1
ATOM 720 C C . LEU A 1 93 ? -16.407 -3.397 12.394 1.00 95.81 93 LEU A C 1
ATOM 722 O O . LEU A 1 93 ? -17.367 -3.451 11.623 1.00 95.81 93 LEU A O 1
ATOM 726 N N . LEU A 1 94 ? -15.941 -2.241 12.869 1.00 95.19 94 LEU A N 1
ATOM 727 C CA . LEU A 1 94 ? -16.502 -0.945 12.515 1.00 95.19 94 LEU A CA 1
ATOM 728 C C . LEU A 1 94 ? -16.315 -0.617 11.030 1.00 95.19 94 LEU A C 1
ATOM 730 O O . LEU A 1 94 ? -17.254 -0.150 10.389 1.00 95.19 94 LEU A O 1
ATOM 734 N N . ALA A 1 95 ? -15.126 -0.871 10.485 1.00 95.31 95 ALA A N 1
ATOM 735 C CA . ALA A 1 95 ? -14.803 -0.638 9.082 1.00 95.31 95 ALA A CA 1
ATOM 736 C C . ALA A 1 95 ? -15.611 -1.543 8.137 1.00 95.31 95 ALA A C 1
ATOM 738 O O . ALA A 1 95 ? -15.939 -1.138 7.026 1.00 95.31 95 ALA A O 1
ATOM 739 N N . ARG A 1 96 ? -16.024 -2.726 8.612 1.00 94.12 96 ARG A N 1
ATOM 740 C CA . ARG A 1 96 ? -16.966 -3.631 7.925 1.00 94.12 96 ARG A CA 1
ATOM 741 C C . ARG A 1 96 ? -18.434 -3.194 8.039 1.00 94.12 96 ARG A C 1
ATOM 743 O O . ARG A 1 96 ? -19.328 -3.909 7.598 1.00 94.12 96 ARG A O 1
ATOM 750 N N . GLY A 1 97 ? -18.705 -2.043 8.656 1.00 93.44 97 GLY A N 1
ATOM 751 C CA . GLY A 1 97 ? -20.049 -1.481 8.782 1.00 93.44 97 GLY A CA 1
ATOM 752 C C . GLY A 1 97 ? -20.916 -2.125 9.866 1.00 93.44 97 GLY A C 1
ATOM 753 O O . GLY A 1 97 ? -22.132 -1.925 9.868 1.00 93.44 97 GLY A O 1
ATOM 754 N N . GLN A 1 98 ? -20.337 -2.887 10.801 1.00 94.56 98 GLN A N 1
ATOM 755 C CA . GLN A 1 98 ? -21.121 -3.472 11.886 1.00 94.56 98 GLN A CA 1
ATOM 756 C C . GLN A 1 98 ? -21.663 -2.406 12.851 1.00 94.56 98 GLN A C 1
ATOM 758 O O . GLN A 1 98 ? -21.024 -1.392 13.145 1.00 94.56 98 GLN A O 1
ATOM 763 N N . SER A 1 99 ? -22.860 -2.657 13.386 1.00 94.88 99 SER A N 1
ATOM 764 C CA . SER A 1 99 ? -23.479 -1.790 14.391 1.00 94.88 99 SER A CA 1
ATOM 765 C C . SER A 1 99 ? -22.802 -1.945 15.757 1.00 94.88 99 SER A C 1
ATOM 767 O O . SER A 1 99 ? -22.265 -3.003 16.080 1.00 94.88 99 SER A O 1
ATOM 769 N N . ASN A 1 100 ? -22.886 -0.914 16.607 1.00 94.69 100 ASN A N 1
ATOM 770 C CA . ASN A 1 100 ? -22.318 -0.955 17.965 1.00 94.69 100 ASN A CA 1
ATOM 771 C C . ASN A 1 100 ? -22.799 -2.162 18.772 1.00 94.69 100 ASN A C 1
ATOM 773 O O . ASN A 1 100 ? -22.014 -2.762 19.499 1.00 94.69 100 ASN A O 1
ATOM 777 N N . ARG A 1 101 ? -24.071 -2.529 18.603 1.00 95.88 101 ARG A N 1
ATOM 778 C CA . ARG A 1 101 ? -24.676 -3.694 19.240 1.00 95.88 101 ARG A CA 1
ATOM 779 C C . ARG A 1 101 ? -24.037 -5.006 18.791 1.00 95.88 101 ARG A C 1
ATOM 781 O O . ARG A 1 101 ? -23.761 -5.854 19.631 1.00 95.88 101 ARG A O 1
ATOM 788 N N . LEU A 1 102 ? -23.789 -5.178 17.491 1.00 96.75 102 LEU A N 1
ATOM 789 C CA . LEU A 1 102 ? -23.145 -6.389 16.973 1.00 96.75 102 LEU A CA 1
ATOM 790 C C . LEU A 1 102 ? -21.683 -6.476 17.414 1.00 96.75 102 LEU A C 1
ATOM 792 O O . LEU A 1 102 ? -21.256 -7.531 17.868 1.00 96.75 102 LEU A O 1
ATOM 796 N N . ILE A 1 103 ? -20.952 -5.360 17.373 1.00 97.19 103 ILE A N 1
ATOM 797 C CA . ILE A 1 103 ? -19.567 -5.287 17.860 1.00 97.19 103 ILE A CA 1
ATOM 798 C C . ILE A 1 103 ? -19.503 -5.656 19.347 1.00 97.19 103 ILE A C 1
ATOM 800 O O . ILE A 1 103 ? -18.667 -6.458 19.752 1.00 97.19 103 ILE A O 1
ATOM 804 N N . ALA A 1 104 ? -20.409 -5.096 20.154 1.00 97.50 104 ALA A N 1
ATOM 805 C CA . ALA A 1 104 ? -20.524 -5.385 21.579 1.00 97.50 104 ALA A CA 1
ATOM 806 C C . ALA A 1 104 ? -20.743 -6.883 21.842 1.00 97.50 104 ALA A C 1
ATOM 808 O O . ALA A 1 104 ? -20.047 -7.469 22.667 1.00 97.50 104 ALA A O 1
ATOM 809 N N . GLN A 1 105 ? -21.652 -7.508 21.088 1.00 97.19 105 GLN A N 1
ATOM 810 C CA . GLN A 1 105 ? -21.926 -8.943 21.179 1.00 97.19 105 GLN A CA 1
ATOM 811 C C . GLN A 1 105 ? -20.735 -9.804 20.741 1.00 97.19 105 GLN A C 1
ATOM 813 O O . GLN A 1 105 ? -20.391 -10.752 21.437 1.00 97.19 105 GLN A O 1
ATOM 818 N N . GLN A 1 106 ? -20.090 -9.484 19.615 1.00 96.62 106 GLN A N 1
ATOM 819 C CA . GLN A 1 106 ? -18.965 -10.271 19.094 1.00 96.62 106 GLN A CA 1
ATOM 820 C C . GLN A 1 106 ? -17.724 -10.192 19.980 1.00 96.62 106 GLN A C 1
ATOM 822 O O . GLN A 1 106 ? -16.951 -11.144 20.050 1.00 96.62 106 GLN A O 1
ATOM 827 N N . LEU A 1 107 ? -17.522 -9.053 20.637 1.00 96.19 107 LEU A N 1
ATOM 828 C CA . LEU A 1 107 ? -16.357 -8.813 21.472 1.00 96.19 107 LEU A CA 1
ATOM 829 C C . LEU A 1 107 ? -16.623 -9.053 22.964 1.00 96.19 107 LEU A C 1
ATOM 831 O O . LEU A 1 107 ? -15.688 -8.903 23.742 1.00 96.19 107 LEU A O 1
ATOM 835 N N . ASP A 1 108 ? -17.840 -9.421 23.367 1.00 96.50 108 ASP A N 1
ATOM 836 C CA . ASP A 1 108 ? -18.239 -9.601 24.772 1.00 96.50 108 ASP A CA 1
ATOM 837 C C . ASP A 1 108 ? -17.947 -8.361 25.646 1.00 96.50 108 ASP A C 1
ATOM 839 O O . ASP A 1 108 ? -17.279 -8.407 26.678 1.00 96.50 108 ASP A O 1
ATOM 843 N N . ILE A 1 109 ? -18.399 -7.190 25.182 1.00 96.38 109 ILE A N 1
ATOM 844 C CA . ILE A 1 109 ? -18.306 -5.907 25.903 1.00 96.38 109 ILE A CA 1
ATOM 845 C C . ILE A 1 109 ? -19.615 -5.130 25.815 1.00 96.38 109 ILE A C 1
ATOM 847 O O . ILE A 1 109 ? -20.466 -5.400 24.977 1.00 96.38 109 ILE A O 1
ATOM 851 N N . SER A 1 110 ? -19.782 -4.112 26.661 1.00 97.44 110 SER A N 1
ATOM 852 C CA . SER A 1 110 ? -20.962 -3.245 26.592 1.00 97.44 110 SER A CA 1
ATOM 853 C C . SER A 1 110 ? -20.932 -2.315 25.369 1.00 97.44 110 SER A C 1
ATOM 855 O O . SER A 1 110 ? -19.865 -1.857 24.953 1.00 97.44 110 SER A O 1
ATOM 857 N N . GLU A 1 111 ? -22.101 -1.934 24.840 1.00 96.94 111 GLU A N 1
ATOM 858 C CA . GLU A 1 111 ? -22.202 -0.911 23.780 1.00 96.94 111 GLU A CA 1
ATOM 859 C C . GLU A 1 111 ? -21.572 0.429 24.200 1.00 96.94 111 GLU A C 1
ATOM 861 O O . GLU A 1 111 ? -20.966 1.125 23.384 1.00 96.94 111 GLU A O 1
ATOM 866 N N . LYS A 1 112 ? -21.642 0.765 25.496 1.00 96.88 112 LYS A N 1
ATOM 867 C CA . LYS A 1 112 ? -20.965 1.935 26.070 1.00 96.88 112 LYS A CA 1
ATOM 868 C C . LYS A 1 112 ? -19.442 1.828 25.929 1.00 96.88 112 LYS A C 1
ATOM 870 O O . LYS A 1 112 ? -18.793 2.809 25.581 1.00 96.88 112 LYS A O 1
ATOM 875 N N . THR A 1 113 ? -18.874 0.642 26.149 1.00 96.62 113 THR A N 1
ATOM 876 C CA . THR A 1 113 ? -17.441 0.370 25.952 1.00 96.62 113 THR A CA 1
ATOM 877 C C . THR A 1 113 ? -17.055 0.480 24.476 1.00 96.62 113 THR A C 1
ATOM 879 O O . THR A 1 113 ? -16.028 1.078 24.161 1.00 96.62 113 THR A O 1
ATOM 882 N N . VAL A 1 114 ? -17.895 -0.019 23.560 1.00 97.19 114 VAL A N 1
ATOM 883 C CA . VAL A 1 114 ? -17.691 0.161 22.110 1.00 97.19 114 VAL A CA 1
ATOM 884 C C . VAL A 1 114 ? -17.664 1.645 21.749 1.00 97.19 114 VAL A C 1
ATOM 886 O O . VAL A 1 114 ? -16.789 2.064 20.999 1.00 97.19 114 VAL A O 1
ATOM 889 N N . HIS A 1 115 ? -18.567 2.457 22.304 1.00 96.31 115 HIS A N 1
ATOM 890 C CA . HIS A 1 115 ? -18.585 3.900 22.057 1.00 96.31 115 HIS A CA 1
ATOM 891 C C . HIS A 1 115 ? -17.275 4.587 22.479 1.00 96.31 115 HIS A C 1
ATOM 893 O O . HIS A 1 115 ? -16.727 5.369 21.705 1.00 96.31 115 HIS A O 1
ATOM 899 N N . ILE A 1 116 ? -16.730 4.232 23.649 1.00 96.94 116 ILE A N 1
ATOM 900 C CA . ILE A 1 116 ? -15.437 4.747 24.131 1.00 96.94 116 ILE A CA 1
ATOM 901 C C . ILE A 1 116 ? -14.301 4.336 23.185 1.00 96.94 116 ILE A C 1
ATOM 903 O O . ILE A 1 116 ? -13.515 5.180 22.764 1.00 96.94 116 ILE A O 1
ATOM 907 N N . HIS A 1 117 ? -14.233 3.059 22.791 1.00 97.44 117 HIS A N 1
ATOM 908 C CA . HIS A 1 117 ? -13.227 2.613 21.823 1.00 97.44 117 HIS A CA 1
ATOM 909 C C . HIS A 1 117 ? -13.360 3.338 20.484 1.00 97.44 117 HIS A C 1
ATOM 911 O O . HIS A 1 117 ? -12.349 3.753 19.931 1.00 97.44 117 HIS A O 1
ATOM 917 N N . ARG A 1 118 ? -14.582 3.550 19.978 1.00 95.56 118 ARG A N 1
ATOM 918 C CA . ARG A 1 118 ? -14.817 4.318 18.747 1.00 95.56 118 ARG A CA 1
ATOM 919 C C . ARG A 1 118 ? -14.269 5.734 18.859 1.00 95.56 118 ARG A C 1
ATOM 921 O O . ARG A 1 118 ? -13.574 6.161 17.949 1.00 95.56 118 ARG A O 1
ATOM 928 N N . GLN A 1 119 ? -14.550 6.435 19.955 1.00 96.00 119 GLN A N 1
ATOM 929 C CA . GLN A 1 119 ? -14.030 7.783 20.177 1.00 96.00 119 GLN A CA 1
ATOM 930 C C . GLN A 1 119 ? -12.496 7.798 20.161 1.00 96.00 119 GLN A C 1
ATOM 932 O O . GLN A 1 119 ? -11.906 8.569 19.408 1.00 96.00 119 GLN A O 1
ATOM 937 N N . ASN A 1 120 ? -11.860 6.884 20.898 1.00 96.81 120 ASN A N 1
ATOM 938 C CA . ASN A 1 120 ? -10.402 6.788 20.939 1.00 96.81 120 ASN A CA 1
ATOM 939 C C . ASN A 1 120 ? -9.798 6.432 19.573 1.00 96.81 120 ASN A C 1
ATOM 941 O O . ASN A 1 120 ? 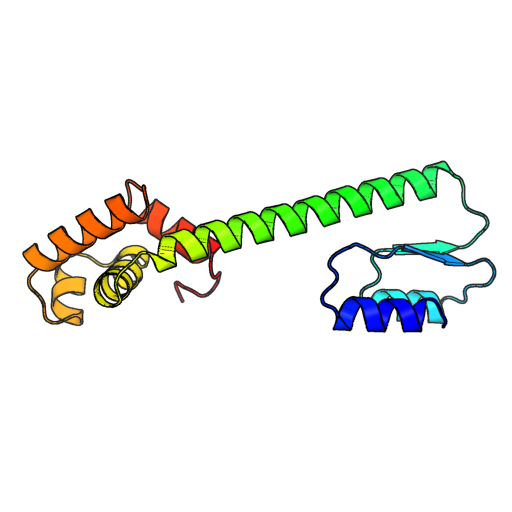-8.746 6.954 19.220 1.00 96.81 120 ASN A O 1
ATOM 945 N N . ILE A 1 121 ? -10.443 5.549 18.800 1.00 97.31 121 ILE A N 1
ATOM 946 C CA . ILE A 1 121 ? -10.010 5.195 17.440 1.00 97.31 121 ILE A CA 1
ATOM 947 C C . ILE A 1 121 ? -10.042 6.434 16.548 1.00 97.31 121 ILE A C 1
ATOM 949 O O . ILE A 1 121 ? -9.042 6.732 15.906 1.00 97.31 121 ILE A O 1
ATOM 953 N N . MET A 1 122 ? -11.162 7.164 16.534 1.00 95.94 122 MET A N 1
ATOM 954 C CA . MET A 1 122 ? -11.321 8.370 15.716 1.00 95.94 122 MET A CA 1
ATOM 955 C C . MET A 1 122 ? -10.291 9.444 16.087 1.00 95.94 122 MET A C 1
ATOM 957 O O . MET A 1 122 ? -9.676 10.037 15.205 1.00 95.94 122 MET A O 1
ATOM 961 N N . GLU A 1 123 ? -10.036 9.638 17.384 1.00 96.62 123 GLU A N 1
ATOM 962 C CA . GLU A 1 123 ? -9.032 10.579 17.885 1.00 96.62 123 GLU A CA 1
ATOM 963 C C . GLU A 1 123 ? -7.601 10.162 17.504 1.00 96.62 123 GLU A C 1
ATOM 965 O O . GLU A 1 123 ? -6.858 10.952 16.923 1.00 96.62 123 GLU A O 1
ATOM 970 N N . LYS A 1 124 ? -7.218 8.902 17.754 1.00 96.06 124 LYS A N 1
ATOM 971 C CA . LYS A 1 124 ? -5.872 8.382 17.444 1.00 96.06 124 LYS A CA 1
ATOM 972 C C . LYS A 1 124 ? -5.580 8.341 15.948 1.00 96.06 124 LYS A C 1
ATOM 974 O O . LYS A 1 124 ? -4.439 8.582 15.545 1.00 96.06 124 LYS A O 1
ATOM 979 N N . ALA A 1 125 ? -6.597 8.022 15.149 1.00 94.69 125 ALA A N 1
ATOM 980 C CA . ALA A 1 125 ? -6.502 7.976 13.698 1.00 94.69 125 ALA A CA 1
ATOM 981 C C . ALA A 1 125 ? -6.763 9.333 13.022 1.00 94.69 125 ALA A C 1
ATOM 983 O O . ALA A 1 125 ? -6.562 9.440 11.816 1.00 94.69 125 ALA A O 1
ATOM 984 N N . ALA A 1 126 ? -7.142 10.364 13.789 1.00 94.75 126 ALA A N 1
ATOM 985 C CA . ALA A 1 126 ? -7.469 11.706 13.306 1.00 94.75 126 ALA A CA 1
ATOM 986 C C . ALA A 1 126 ? -8.509 11.712 12.165 1.00 94.75 126 ALA A C 1
ATOM 988 O O . ALA A 1 126 ? -8.368 12.434 11.178 1.00 94.75 126 ALA A O 1
ATOM 989 N N . ILE A 1 127 ? -9.553 10.896 12.309 1.00 95.44 127 ILE A N 1
ATOM 990 C CA . ILE A 1 127 ? -10.636 10.712 11.332 1.00 95.44 127 ILE A CA 1
ATOM 991 C C . ILE A 1 127 ? -11.994 10.934 11.991 1.00 95.44 127 ILE A C 1
ATOM 993 O O . ILE A 1 127 ? -12.135 10.829 13.207 1.00 95.44 127 ILE A O 1
ATOM 997 N N . SER A 1 128 ? -13.010 11.232 11.184 1.00 92.81 128 SER A N 1
ATOM 998 C CA . SER A 1 128 ? -14.341 11.600 11.691 1.00 92.81 128 SER A CA 1
ATOM 999 C C . SER A 1 128 ? -15.418 10.547 11.433 1.00 92.81 128 SER A C 1
ATOM 1001 O O . SER A 1 128 ? -16.536 10.670 11.938 1.00 92.81 128 SER A O 1
ATOM 1003 N N . SER A 1 129 ? -15.124 9.506 10.648 1.00 94.06 129 SER A N 1
ATOM 1004 C CA . SER A 1 129 ? -16.138 8.549 10.204 1.00 94.06 129 SER A CA 1
ATOM 1005 C C . SER A 1 129 ? -15.627 7.111 10.079 1.00 94.06 129 SER A C 1
ATOM 1007 O O . SER A 1 129 ? -14.448 6.843 9.864 1.00 94.06 129 SER A O 1
ATOM 1009 N N . ALA A 1 130 ? -16.554 6.151 10.178 1.00 92.31 130 ALA A N 1
ATOM 1010 C CA . ALA A 1 130 ? -16.259 4.738 9.924 1.00 92.31 130 ALA A CA 1
ATOM 1011 C C . ALA A 1 130 ? -15.854 4.479 8.459 1.00 92.31 130 ALA A C 1
ATOM 1013 O O . ALA A 1 130 ? -15.080 3.566 8.192 1.00 92.31 130 ALA A O 1
ATOM 1014 N N . ALA A 1 131 ? -16.339 5.304 7.524 1.00 94.31 131 ALA A N 1
ATOM 1015 C CA . ALA A 1 131 ? -15.944 5.240 6.120 1.00 94.31 131 ALA A CA 1
ATOM 1016 C C . ALA A 1 131 ? -14.480 5.668 5.923 1.00 94.31 131 ALA A C 1
ATOM 1018 O O . ALA A 1 131 ? -13.737 4.995 5.215 1.00 94.31 131 ALA A O 1
ATOM 1019 N N . GLU A 1 132 ? -14.034 6.737 6.592 1.00 95.56 132 GLU A N 1
ATOM 1020 C CA . GLU A 1 132 ? -12.616 7.126 6.601 1.00 95.56 132 GLU A CA 1
ATOM 1021 C C . GLU A 1 132 ? -11.732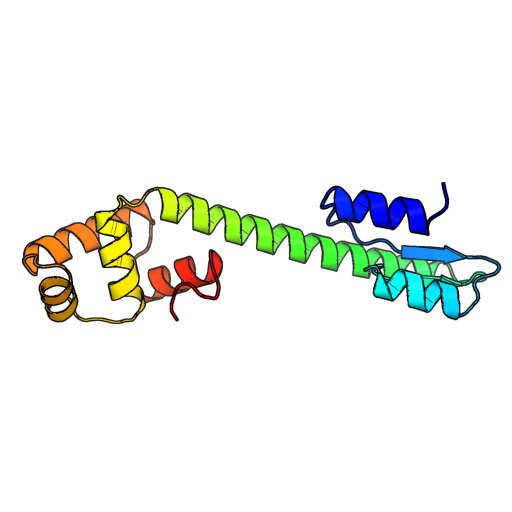 6.045 7.225 1.00 95.56 132 GLU A C 1
ATOM 1023 O O . GLU A 1 132 ? -10.654 5.773 6.700 1.00 95.56 132 GLU A O 1
ATOM 1028 N N . LEU A 1 133 ? -12.200 5.381 8.289 1.00 95.81 133 LEU A N 1
ATOM 1029 C CA . LEU A 1 133 ? -11.491 4.246 8.879 1.00 95.81 133 LEU A CA 1
ATOM 1030 C C . LEU A 1 133 ? -11.341 3.095 7.875 1.00 95.81 133 LEU A C 1
ATOM 1032 O O . LEU A 1 133 ? -10.243 2.573 7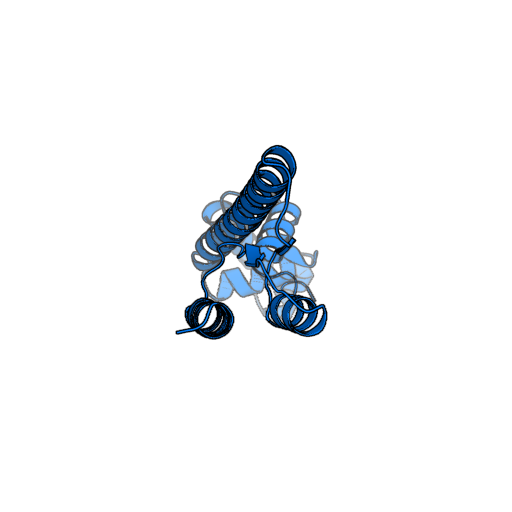.709 1.00 95.81 133 LEU A O 1
ATOM 1036 N N . ALA A 1 134 ? -12.417 2.735 7.173 1.00 95.62 134 ALA A N 1
ATOM 1037 C CA . ALA A 1 134 ? -12.378 1.710 6.133 1.00 95.62 134 ALA A CA 1
ATOM 1038 C C . ALA A 1 134 ? -11.406 2.082 5.002 1.00 95.62 134 ALA A C 1
ATOM 1040 O O . ALA A 1 134 ? -10.580 1.265 4.601 1.00 95.62 134 ALA A O 1
ATOM 1041 N N . HIS A 1 135 ? -11.433 3.334 4.537 1.00 94.94 135 HIS A N 1
ATOM 1042 C CA . HIS A 1 135 ? -10.481 3.825 3.541 1.00 94.94 135 HIS A CA 1
ATOM 1043 C C . HIS A 1 135 ? -9.032 3.780 4.033 1.00 94.94 135 HIS A C 1
ATOM 1045 O O . HIS A 1 135 ? -8.146 3.408 3.266 1.00 94.94 135 HIS A O 1
ATOM 1051 N N . LEU A 1 136 ? -8.778 4.151 5.290 1.00 95.38 136 LEU A N 1
ATOM 1052 C CA . LEU A 1 136 ? -7.451 4.091 5.899 1.00 95.38 136 LEU A CA 1
ATOM 1053 C C . LEU A 1 136 ? -6.934 2.648 5.950 1.00 95.38 136 LEU A C 1
ATOM 1055 O O . LEU A 1 136 ? -5.794 2.395 5.568 1.00 95.38 136 LEU A O 1
ATOM 1059 N N . MET A 1 137 ? -7.785 1.708 6.364 1.00 95.38 137 MET A N 1
ATOM 1060 C CA . MET A 1 137 ? -7.455 0.285 6.429 1.00 95.38 137 MET A CA 1
ATOM 1061 C C . MET A 1 137 ? -7.157 -0.304 5.049 1.00 95.38 137 MET A C 1
ATOM 1063 O O . MET A 1 137 ? -6.101 -0.902 4.875 1.00 95.38 137 MET A O 1
ATOM 1067 N N . LEU A 1 138 ? -8.001 -0.043 4.046 1.00 94.38 138 LEU A N 1
ATOM 1068 C CA . LEU A 1 138 ? -7.775 -0.493 2.663 1.00 94.38 138 LEU A CA 1
ATOM 1069 C C . LEU A 1 138 ? -6.491 0.079 2.049 1.00 94.38 138 LEU A C 1
ATOM 1071 O O . LEU A 1 138 ? -5.861 -0.540 1.195 1.00 94.38 138 LEU A O 1
ATOM 1075 N N . LYS A 1 139 ? -6.102 1.285 2.470 1.00 93.38 139 LYS A N 1
ATOM 1076 C CA . LYS A 1 139 ? -4.881 1.952 2.010 1.00 93.38 139 LYS A CA 1
ATOM 1077 C C . LYS A 1 139 ? -3.617 1.353 2.633 1.00 93.38 139 LYS A C 1
ATOM 1079 O O . LYS A 1 139 ? -2.573 1.377 1.984 1.00 93.38 139 LYS A O 1
ATOM 1084 N N . ALA A 1 140 ? -3.710 0.833 3.857 1.00 93.62 140 ALA A N 1
ATOM 1085 C CA . ALA A 1 140 ? -2.636 0.089 4.513 1.00 93.62 140 ALA A CA 1
ATOM 1086 C C . ALA A 1 140 ? -2.534 -1.343 3.958 1.00 93.62 140 ALA A C 1
ATOM 1088 O O . ALA A 1 140 ? -1.463 -1.787 3.548 1.00 93.62 140 ALA A O 1
ATOM 1089 N N . ASP A 1 141 ? -3.665 -2.041 3.876 1.00 92.00 141 ASP A N 1
ATOM 1090 C CA . ASP A 1 141 ? -3.765 -3.395 3.345 1.00 92.00 141 ASP A CA 1
ATOM 1091 C C . ASP A 1 141 ? -5.065 -3.552 2.533 1.00 92.00 141 ASP A C 1
ATOM 1093 O O . ASP A 1 141 ? -6.158 -3.485 3.111 1.00 92.00 141 ASP A O 1
ATOM 1097 N N . PRO A 1 142 ? -4.972 -3.786 1.208 1.00 87.19 142 PRO A N 1
ATOM 1098 C CA . PRO A 1 142 ? -6.132 -4.010 0.350 1.00 87.19 142 PRO A CA 1
ATOM 1099 C C . PRO A 1 142 ? -7.052 -5.147 0.812 1.00 87.19 142 PRO A C 1
ATOM 1101 O O . PRO A 1 142 ? -8.243 -5.084 0.533 1.00 87.19 142 PRO A O 1
ATOM 1104 N N . ASN A 1 143 ? -6.526 -6.136 1.544 1.00 86.50 143 ASN A N 1
ATOM 1105 C CA . ASN A 1 143 ? -7.280 -7.308 2.006 1.00 86.50 143 ASN A CA 1
ATOM 1106 C C . ASN A 1 143 ? -7.791 -7.157 3.453 1.00 86.50 143 ASN A C 1
ATOM 1108 O O . ASN A 1 143 ? -8.296 -8.105 4.048 1.00 86.50 143 ASN A O 1
ATOM 1112 N N . SER A 1 144 ? -7.652 -5.975 4.063 1.00 83.69 144 SER A N 1
ATOM 1113 C CA . SER A 1 144 ? -7.987 -5.759 5.483 1.00 83.69 144 SER A CA 1
ATOM 1114 C C . SER A 1 144 ? -9.478 -5.912 5.821 1.00 83.69 144 SER A C 1
ATOM 1116 O O . SER A 1 144 ? -9.834 -6.107 6.989 1.00 83.69 144 SER A O 1
ATOM 1118 N N . LEU A 1 145 ? -10.359 -5.809 4.822 1.00 81.56 145 LEU A N 1
ATOM 1119 C CA . LEU A 1 145 ? -11.815 -5.838 4.996 1.00 81.56 145 LEU A CA 1
ATOM 1120 C C . LEU A 1 145 ? -12.496 -7.080 4.406 1.00 81.56 145 LEU A C 1
ATOM 1122 O O . LEU A 1 145 ? -13.718 -7.176 4.532 1.00 81.56 145 LEU A O 1
ATOM 1126 N N . ASP A 1 146 ? -11.725 -8.014 3.846 1.00 73.69 146 ASP A N 1
ATOM 1127 C CA . ASP A 1 146 ? -12.210 -9.341 3.440 1.00 73.69 146 ASP A CA 1
ATOM 1128 C C . ASP A 1 146 ? -12.488 -10.240 4.667 1.00 73.69 146 ASP A C 1
ATOM 1130 O O . ASP A 1 146 ? -13.466 -11.021 4.626 1.00 73.69 146 ASP A O 1
#

pLDDT: mean 92.77, std 5.6, range [63.41, 97.5]

Foldseek 3Di:
DDPLVVLLVCVVVVPLQAAEAEEADDDVVVQVVCVVSPHQYYYYPPDDPVVVVVSVVVSVVVSVVVVVLVVQLVVLVVLLVQQDPLLNLLLLCLLLVDDLVVSCVVVVHDSVVSVVSVVVSCVSSVHDGSPVSNVSQCSNPVPSND

Sequence (146 aa):
MSGMELQLKLNELGWLTPIIFLTGHGDIEMAVQAMKLGAYGFLSKPFKDQVLLDEVAAAARFAQQIKDNLQRKQAAEEILARLSPRETQVANLLARGQSNRLIAQQLDISEKTVHIHRQNIMEKAAISSAAELAHLMLKADPNSLD

Secondary structure (DSSP, 8-state):
--HHHHHHHHHHTT--S--EEEESS--HHHHHHHHHTT-SEEEESS--HHHHHHHHHHHHHHHHHHHHHHHHHHHHHHHHTTS-HHHHHHHHHHHTT--HHHHHHHHTS-HHHHHHHHHHHHHHHT-SSHHHHHHHHHHH-TTTT-

Organism: NCBI:txid90244

Radius of gyration: 23.62 Å; chains: 1; bounding box: 53×25×60 Å